Protein AF-A0ABD5VWW9-F1 (afdb_monomer_lite)

InterPro domains:
  IPR043809 Protein of unknown function DUF5791 [PF19104] (2-114)

Sequence (117 aa):
MAVIKMVGRGTVAEEVEVDEAVLSALVAGESPEVTLETAAEILALDDELPDADSIAAEARDILLMGMSIAVLDVEAVASGLDDEMEPKEIQQKTEGRFPMTLDEYALVHNYIERNKQ

Foldseek 3Di:
DVLCVVCDLVNLCVQLVDDSVCVVCVVVVHFDWDWLLSVLCSVCSPVVDDHSVVSSLVLLVLLVVLCVQLVHALVNLCVLLVNPDDSVRNVCCSVVNDIDIPVNSCSSNVSSVVSRD

pLDDT: mean 94.75, std 4.68, range [65.06, 98.25]

Secondary structure (DSSP, 8-state):
--HHHHH-HHHHHHHHT--HHHHHHHHHT-----BHHHHHHHHHTSTTSPPHHHHHHHHHHHHHHHHHHHT--HHHHHHHTTTSS-HHHHHHHHTTSS--BHHHHHHHHHHHHHH--

Organism: NCBI:txid1510225

Radius of gyration: 15.21 Å; chains: 1; bounding box: 37×26×40 Å

Structure (mmCIF, N/CA/C/O backbone):
data_AF-A0ABD5VWW9-F1
#
_entry.id   AF-A0ABD5VWW9-F1
#
loop_
_atom_site.group_PDB
_atom_site.id
_atom_site.type_symbol
_atom_site.label_atom_id
_atom_site.label_alt_id
_atom_site.label_comp_id
_atom_site.label_asym_id
_atom_site.label_entity_id
_atom_site.label_seq_id
_atom_site.pdbx_PDB_ins_code
_atom_site.Cartn_x
_atom_site.Cartn_y
_atom_site.Cartn_z
_atom_site.occupancy
_atom_site.B_iso_or_equiv
_atom_site.auth_seq_id
_atom_site.auth_comp_id
_atom_site.auth_asym_id
_atom_site.auth_atom_id
_atom_site.pdbx_PDB_model_num
ATOM 1 N N . MET A 1 1 ? -6.440 -9.244 6.427 1.00 65.06 1 MET A N 1
ATOM 2 C CA . MET A 1 1 ? -7.808 -8.902 6.885 1.00 65.06 1 MET A CA 1
ATOM 3 C C . MET A 1 1 ? -8.168 -9.463 8.278 1.00 65.06 1 MET A C 1
ATOM 5 O O . MET A 1 1 ? -9.338 -9.649 8.601 1.00 65.06 1 MET A O 1
ATOM 9 N N . ALA A 1 2 ? -7.168 -9.722 9.132 1.00 80.12 2 ALA A N 1
ATOM 10 C CA . ALA A 1 2 ? -7.380 -10.130 10.524 1.00 80.12 2 ALA A CA 1
ATOM 11 C C . ALA A 1 2 ? -7.622 -8.916 11.440 1.00 80.12 2 ALA A C 1
ATOM 13 O O . ALA A 1 2 ? -8.548 -8.959 12.243 1.00 80.12 2 ALA A O 1
ATOM 14 N N . VAL A 1 3 ? -6.890 -7.814 11.223 1.00 90.19 3 VAL A N 1
ATOM 15 C CA . VAL A 1 3 ? -7.009 -6.569 12.004 1.00 90.19 3 VAL A CA 1
ATOM 16 C C . VAL A 1 3 ? -8.440 -6.027 12.007 1.00 90.19 3 VAL A C 1
ATOM 18 O O . VAL A 1 3 ? -9.012 -5.800 13.063 1.00 90.19 3 VAL A O 1
ATOM 21 N N . ILE A 1 4 ? -9.109 -5.971 10.851 1.00 90.56 4 ILE A N 1
ATOM 22 C CA . ILE A 1 4 ? -10.499 -5.478 10.774 1.00 90.56 4 ILE A CA 1
ATOM 23 C C . ILE A 1 4 ? -11.494 -6.381 11.513 1.00 90.56 4 ILE A C 1
ATOM 25 O O . ILE A 1 4 ? -12.487 -5.903 12.060 1.00 90.56 4 ILE A O 1
ATOM 29 N N . LYS A 1 5 ? -11.232 -7.691 11.572 1.00 89.38 5 LYS A N 1
ATOM 30 C CA . LYS A 1 5 ? -12.048 -8.624 12.363 1.00 89.38 5 LYS A CA 1
ATOM 31 C C . LYS A 1 5 ? -11.785 -8.480 13.864 1.00 89.38 5 LYS A C 1
ATOM 33 O O . LYS A 1 5 ? -12.704 -8.703 14.643 1.00 89.38 5 LYS A O 1
ATOM 38 N N . MET A 1 6 ? -10.555 -8.138 14.242 1.00 92.25 6 MET A N 1
ATOM 39 C CA . MET A 1 6 ? -10.128 -7.938 15.625 1.00 92.25 6 MET A CA 1
ATOM 40 C C . MET A 1 6 ? -10.652 -6.617 16.198 1.00 92.25 6 MET A C 1
ATOM 42 O O . MET A 1 6 ? -11.302 -6.625 17.237 1.00 92.25 6 MET A O 1
ATOM 46 N N . VAL A 1 7 ? -10.397 -5.507 15.504 1.00 92.38 7 VAL A N 1
ATOM 47 C CA . VAL A 1 7 ? -10.760 -4.144 15.924 1.00 92.38 7 VAL A CA 1
ATOM 48 C C . VAL A 1 7 ? -12.257 -3.885 15.729 1.00 92.38 7 VAL A C 1
ATOM 50 O O . VAL A 1 7 ? -12.894 -3.206 16.528 1.00 92.38 7 VAL A O 1
ATOM 53 N N . GLY A 1 8 ? -12.849 -4.495 14.700 1.00 91.56 8 GLY A N 1
ATOM 54 C CA . GLY A 1 8 ? -14.247 -4.311 14.332 1.00 91.56 8 GLY A CA 1
ATOM 55 C C . GLY A 1 8 ? -14.424 -3.222 13.273 1.00 91.56 8 GLY A C 1
ATOM 56 O O . GLY A 1 8 ? -13.848 -2.143 13.348 1.00 91.56 8 GLY A O 1
ATOM 57 N N . ARG A 1 9 ? -15.261 -3.505 12.269 1.00 92.25 9 ARG A N 1
ATOM 58 C CA . ARG A 1 9 ? -15.418 -2.654 11.073 1.00 92.25 9 ARG A CA 1
ATOM 59 C C . ARG A 1 9 ? -15.842 -1.215 11.372 1.00 92.25 9 ARG A C 1
ATOM 61 O O . ARG A 1 9 ? -15.313 -0.323 10.736 1.00 92.25 9 ARG A O 1
ATOM 68 N N . GLY A 1 10 ? -16.772 -0.999 12.308 1.00 90.19 10 GLY A N 1
ATOM 69 C CA . GLY A 1 10 ? -17.256 0.350 12.635 1.00 90.19 10 GLY A CA 1
ATOM 70 C C . GLY A 1 10 ? -16.151 1.226 13.224 1.00 90.19 10 GLY A C 1
ATOM 71 O O . GLY A 1 10 ? -15.958 2.347 12.783 1.00 90.19 10 GLY A O 1
ATOM 72 N N . THR A 1 11 ? -15.356 0.668 14.139 1.00 92.69 11 THR A N 1
ATOM 73 C CA . THR A 1 11 ? -14.190 1.357 14.703 1.00 92.69 11 THR A CA 1
ATOM 74 C C . THR A 1 11 ? -13.147 1.652 13.630 1.00 92.69 11 THR A C 1
ATOM 76 O O . THR A 1 11 ? -12.663 2.768 13.549 1.00 92.69 11 THR A O 1
ATOM 79 N N . VAL A 1 12 ? -12.849 0.693 12.749 1.00 94.75 12 VAL A N 1
ATOM 80 C CA . VAL A 1 12 ? -11.908 0.925 11.638 1.00 94.75 12 VAL A CA 1
ATOM 81 C C . VAL A 1 12 ? -12.415 2.018 10.688 1.00 94.75 12 VAL A C 1
ATOM 83 O O . VAL A 1 12 ? -11.627 2.844 10.244 1.00 94.75 12 VAL A O 1
ATOM 86 N N . ALA A 1 13 ? -13.71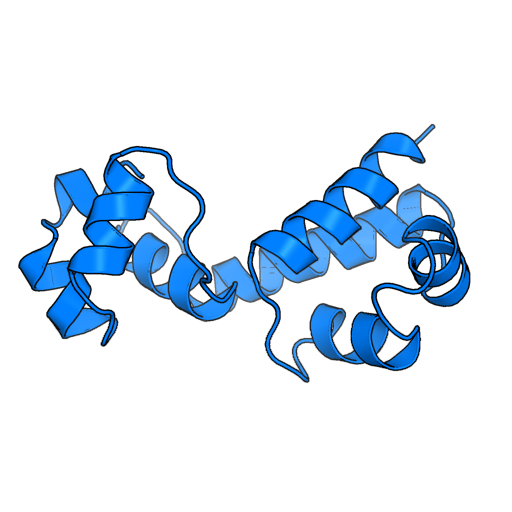4 2.035 10.376 1.00 94.44 13 ALA A N 1
ATOM 87 C CA . ALA A 1 13 ? -14.316 3.049 9.511 1.00 94.44 13 ALA A CA 1
ATOM 88 C C . ALA A 1 13 ? -14.206 4.457 10.110 1.00 94.44 13 ALA A C 1
ATOM 90 O O . ALA A 1 13 ? -13.936 5.408 9.383 1.00 94.44 13 ALA A O 1
ATOM 91 N N . GLU A 1 14 ? -14.396 4.581 11.427 1.00 93.50 14 GLU A N 1
ATOM 92 C CA . GLU A 1 14 ? -14.259 5.848 12.149 1.00 93.50 14 GLU A CA 1
ATOM 93 C C . GLU A 1 14 ? -12.798 6.309 12.245 1.00 93.50 14 GLU A C 1
ATOM 95 O O . GLU A 1 14 ? -12.523 7.475 11.980 1.00 93.50 14 GLU A O 1
ATOM 100 N N . GLU A 1 15 ? -11.867 5.415 12.586 1.00 93.75 15 GLU A N 1
ATOM 101 C CA . GLU A 1 15 ? -10.455 5.767 12.814 1.00 93.75 15 GLU A CA 1
ATOM 102 C C 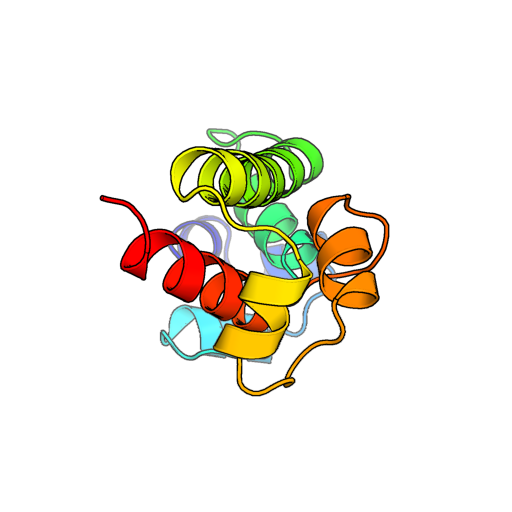. GLU A 1 15 ? -9.685 6.051 11.514 1.00 93.75 15 GLU A C 1
ATOM 104 O O . GLU A 1 15 ? -8.809 6.910 11.497 1.00 93.75 15 GLU A O 1
ATOM 109 N N . VAL A 1 16 ? -10.003 5.342 10.425 1.00 94.12 16 VAL A N 1
ATOM 110 C CA . VAL A 1 16 ? -9.288 5.446 9.134 1.00 94.12 16 VAL A CA 1
ATOM 111 C C . VAL A 1 16 ? -10.064 6.288 8.110 1.00 94.12 16 VAL A C 1
ATOM 113 O O . VAL A 1 16 ? -9.612 6.503 6.993 1.00 94.12 16 VAL A O 1
ATOM 116 N N . GLU A 1 17 ? -11.257 6.770 8.469 1.00 93.50 17 GLU A N 1
ATOM 117 C CA . GLU A 1 17 ? -12.141 7.538 7.578 1.00 93.50 17 GLU A CA 1
ATOM 118 C C . GLU A 1 17 ? -12.485 6.793 6.264 1.00 93.50 17 GLU A C 1
ATOM 120 O O . GLU A 1 17 ? -12.562 7.378 5.181 1.00 93.50 17 GLU A O 1
ATOM 125 N N . VAL A 1 18 ? -12.728 5.479 6.353 1.00 93.50 18 VAL A N 1
ATOM 126 C CA . VAL A 1 18 ? -13.047 4.602 5.208 1.00 93.50 18 VAL A CA 1
ATOM 127 C C . VAL A 1 18 ? -14.499 4.136 5.256 1.00 93.50 18 VAL A C 1
ATOM 129 O O . VAL A 1 18 ? -15.027 3.801 6.313 1.00 93.50 18 VAL A O 1
ATOM 132 N N . ASP A 1 19 ? -15.144 4.037 4.090 1.00 93.56 19 ASP A N 1
ATOM 133 C CA . ASP A 1 19 ? -16.503 3.500 3.976 1.00 93.56 19 ASP A CA 1
ATOM 134 C C . ASP A 1 19 ? -16.578 2.034 4.457 1.00 93.56 19 ASP A C 1
ATOM 136 O O . ASP A 1 19 ? -15.805 1.166 4.035 1.00 93.56 19 ASP A O 1
ATOM 140 N N . GLU A 1 20 ? -17.563 1.721 5.303 1.00 92.44 20 GLU A N 1
ATOM 141 C CA . GLU A 1 20 ? -17.815 0.359 5.780 1.00 92.44 20 GLU A CA 1
ATOM 142 C C . GLU A 1 20 ? -18.012 -0.662 4.645 1.00 92.44 20 GLU A C 1
ATOM 144 O O . GLU A 1 20 ? -17.701 -1.844 4.823 1.00 92.44 20 GLU A O 1
ATOM 149 N N . ALA A 1 21 ? -18.506 -0.240 3.477 1.00 93.88 21 ALA A N 1
ATOM 150 C CA . ALA A 1 21 ? -18.646 -1.087 2.299 1.00 93.88 21 ALA A CA 1
ATOM 151 C C . ALA A 1 21 ? -17.283 -1.572 1.780 1.00 93.88 21 ALA A C 1
ATOM 153 O O . ALA A 1 21 ? -17.140 -2.759 1.481 1.00 93.88 21 ALA A O 1
ATOM 154 N N . VAL A 1 22 ? -16.271 -0.696 1.755 1.00 94.50 22 VAL A N 1
ATOM 155 C CA . VAL A 1 22 ? -14.889 -1.042 1.378 1.00 94.50 22 VAL A CA 1
ATOM 156 C C . VAL A 1 22 ? -14.317 -2.049 2.374 1.00 94.50 22 VAL A C 1
ATOM 158 O O . VAL A 1 22 ? -13.795 -3.094 1.983 1.00 94.50 22 VAL A O 1
ATOM 161 N N . LEU A 1 23 ? -14.496 -1.801 3.674 1.00 94.81 23 LEU A N 1
ATOM 162 C CA . LEU A 1 23 ? -14.052 -2.728 4.720 1.00 94.81 23 LEU A CA 1
ATOM 163 C C . LEU A 1 23 ? -14.772 -4.079 4.620 1.00 94.81 23 LEU A C 1
ATOM 165 O O . LEU A 1 23 ? -14.167 -5.128 4.834 1.00 94.81 23 LEU A O 1
ATOM 169 N N . SER A 1 24 ? -16.061 -4.081 4.281 1.00 94.12 24 SER A N 1
ATOM 170 C CA . SER A 1 24 ? -16.830 -5.310 4.092 1.00 94.12 24 SER A CA 1
ATOM 171 C C . SER A 1 24 ? -16.335 -6.121 2.892 1.00 94.12 24 SER A C 1
ATOM 173 O O . SER A 1 24 ? -16.190 -7.337 3.021 1.00 94.12 24 SER A O 1
ATOM 175 N N . ALA A 1 25 ? -16.047 -5.464 1.767 1.00 94.19 25 ALA A N 1
ATOM 176 C CA . ALA A 1 25 ? -15.491 -6.091 0.569 1.00 94.19 25 ALA A CA 1
ATOM 177 C C . ALA A 1 25 ? -14.118 -6.717 0.863 1.00 94.19 25 ALA A C 1
ATOM 179 O O . ALA A 1 25 ? -13.910 -7.911 0.638 1.00 94.19 25 ALA A O 1
ATOM 180 N N . LEU A 1 26 ? -13.222 -5.967 1.512 1.00 93.44 26 LEU A N 1
ATOM 181 C CA . LEU A 1 26 ? -11.933 -6.496 1.953 1.00 93.44 26 LEU A CA 1
ATOM 182 C C . LEU A 1 26 ? -12.116 -7.735 2.877 1.00 93.44 26 LEU A C 1
ATOM 184 O O . LEU A 1 26 ? -11.405 -8.729 2.722 1.00 93.44 26 LEU A O 1
ATOM 188 N N . VAL A 1 27 ? -13.086 -7.745 3.815 1.00 93.69 27 VAL A N 1
ATOM 189 C CA . VAL A 1 27 ? -13.324 -8.881 4.745 1.00 93.69 27 VAL A CA 1
ATOM 190 C C . VAL A 1 27 ? -13.785 -10.114 3.974 1.00 93.69 27 VAL A C 1
ATOM 192 O O . VAL A 1 27 ? -13.432 -11.238 4.352 1.00 93.69 27 VAL A O 1
ATOM 195 N N . ALA A 1 28 ? -14.567 -9.898 2.917 1.00 93.81 28 ALA A N 1
ATOM 196 C CA . ALA A 1 28 ? -15.038 -10.929 2.004 1.00 93.81 28 ALA A CA 1
ATOM 197 C C . ALA A 1 28 ? -13.931 -11.468 1.076 1.00 93.81 28 ALA A C 1
ATOM 199 O O . ALA A 1 28 ? -14.150 -12.473 0.403 1.00 93.81 28 ALA A O 1
ATOM 200 N N . GLY A 1 29 ? -12.736 -10.865 1.092 1.00 91.44 29 GLY A N 1
ATOM 201 C CA . GLY A 1 29 ? -11.624 -11.229 0.215 1.00 91.44 29 GLY A CA 1
ATOM 202 C C . GLY A 1 29 ? -11.758 -10.659 -1.196 1.00 91.44 29 GLY A C 1
ATOM 203 O O . GLY A 1 29 ? -11.143 -11.183 -2.119 1.00 91.44 29 GLY A O 1
ATOM 204 N N . GLU A 1 30 ? -12.581 -9.626 -1.364 1.00 93.94 30 GLU A N 1
ATOM 205 C CA . GLU A 1 30 ? -12.671 -8.847 -2.595 1.00 93.94 30 GLU A CA 1
ATOM 206 C C . GLU A 1 30 ? -11.532 -7.810 -2.650 1.00 93.94 30 GLU A C 1
ATOM 208 O O . GLU A 1 30 ? -10.871 -7.546 -1.642 1.00 93.94 30 GLU A O 1
ATOM 213 N N . SER A 1 31 ? -11.328 -7.208 -3.824 1.00 91.25 31 SER A N 1
ATOM 214 C CA . SER A 1 31 ? -10.312 -6.175 -4.070 1.00 91.25 31 SER A CA 1
ATOM 215 C C . SER A 1 31 ? -10.980 -4.830 -4.382 1.00 91.25 31 SER A C 1
ATOM 217 O O . SER A 1 31 ? -11.069 -4.454 -5.550 1.00 91.25 31 SER A O 1
ATOM 219 N N . PRO A 1 32 ? -11.550 -4.125 -3.386 1.00 94.88 32 PRO A N 1
ATOM 220 C CA . PRO A 1 32 ? -11.972 -2.746 -3.590 1.00 94.88 32 PRO A CA 1
ATOM 221 C C . PRO A 1 32 ? -10.749 -1.845 -3.799 1.00 94.88 32 PRO A C 1
ATOM 223 O O . PRO A 1 32 ? -9.656 -2.143 -3.317 1.00 94.88 32 PRO A O 1
ATOM 226 N N . GLU A 1 33 ? -10.953 -0.712 -4.467 1.00 94.06 33 GLU A N 1
ATOM 227 C CA . GLU A 1 33 ? -9.905 0.291 -4.645 1.00 94.06 33 GLU A CA 1
ATOM 228 C C . GLU A 1 33 ? -9.538 0.911 -3.289 1.00 94.06 33 GLU A C 1
ATOM 230 O O . GLU A 1 33 ? -10.366 1.545 -2.631 1.00 94.06 33 GLU A O 1
ATOM 235 N N . VAL A 1 34 ? -8.299 0.679 -2.852 1.00 95.69 34 VAL A N 1
ATOM 236 C CA . VAL A 1 34 ? -7.751 1.157 -1.577 1.00 95.69 34 VAL A CA 1
ATOM 237 C C . VAL A 1 34 ? -6.299 1.561 -1.797 1.00 95.69 34 VAL A C 1
ATOM 239 O O . VAL A 1 34 ? -5.567 0.888 -2.528 1.00 95.69 34 VAL A O 1
ATOM 242 N N . THR A 1 35 ? -5.872 2.658 -1.176 1.00 96.75 35 THR A N 1
ATOM 243 C CA . THR A 1 35 ? -4.476 3.106 -1.228 1.00 96.75 35 THR A CA 1
ATOM 244 C C . THR A 1 35 ? -3.585 2.272 -0.315 1.00 96.75 35 THR A C 1
ATOM 246 O O . THR A 1 35 ? -4.037 1.676 0.665 1.00 96.75 35 THR A O 1
ATOM 249 N N . LEU A 1 36 ? -2.294 2.236 -0.628 1.00 96.56 36 LEU A N 1
ATOM 250 C CA . LEU A 1 36 ? -1.275 1.644 0.225 1.00 96.56 36 LEU A CA 1
ATOM 251 C C . LEU A 1 36 ? -1.283 2.304 1.611 1.00 96.56 36 LEU A C 1
ATOM 253 O O . LEU A 1 36 ? -1.178 1.606 2.614 1.00 96.56 36 LEU A O 1
ATOM 257 N N . GLU A 1 37 ? -1.460 3.625 1.661 1.00 96.44 37 GLU A N 1
ATOM 258 C CA . GLU A 1 37 ? -1.543 4.401 2.898 1.00 96.44 37 GLU A CA 1
ATOM 259 C C . GLU A 1 37 ? -2.760 3.999 3.739 1.00 96.44 37 GLU A C 1
ATOM 261 O O . GLU A 1 37 ? -2.599 3.628 4.896 1.00 96.44 37 GLU A O 1
ATOM 266 N N . THR A 1 38 ? -3.958 3.946 3.152 1.00 96.81 38 THR A N 1
ATOM 267 C CA . THR A 1 38 ? -5.169 3.514 3.867 1.00 96.81 38 THR A CA 1
ATOM 268 C C . THR A 1 38 ? -5.061 2.066 4.343 1.00 96.81 38 THR A C 1
ATOM 270 O O . THR A 1 38 ? -5.494 1.717 5.442 1.00 96.81 38 THR A O 1
ATOM 273 N N . ALA A 1 39 ? -4.454 1.189 3.542 1.00 96.19 39 ALA A N 1
ATOM 274 C CA . ALA A 1 39 ? -4.194 -0.182 3.962 1.00 96.19 39 ALA A CA 1
ATOM 275 C C . ALA A 1 39 ? -3.212 -0.249 5.142 1.00 96.19 39 ALA A C 1
ATOM 277 O O . ALA A 1 39 ? -3.397 -1.068 6.044 1.00 96.19 39 ALA A O 1
ATOM 278 N N . ALA A 1 40 ? -2.193 0.611 5.153 1.00 97.25 40 ALA A N 1
ATOM 279 C CA . ALA A 1 40 ? -1.240 0.723 6.246 1.00 97.25 40 ALA A CA 1
ATOM 280 C C . ALA A 1 40 ? -1.889 1.285 7.521 1.00 97.25 40 ALA A C 1
ATOM 282 O O . ALA A 1 40 ? -1.656 0.741 8.595 1.00 97.25 40 ALA A O 1
ATOM 283 N N . GLU A 1 41 ? -2.759 2.290 7.407 1.00 97.38 41 GLU A N 1
ATOM 284 C CA . GLU A 1 41 ? -3.554 2.830 8.521 1.00 97.38 41 GLU A CA 1
ATOM 285 C C . GLU A 1 41 ? -4.441 1.753 9.149 1.00 97.38 41 GLU A C 1
ATOM 287 O O . GLU A 1 41 ? -4.444 1.585 10.366 1.00 97.38 41 GLU A O 1
ATOM 292 N N . ILE A 1 42 ? -5.117 0.944 8.326 1.00 96.44 42 ILE A N 1
ATOM 293 C CA . ILE A 1 42 ? -5.895 -0.207 8.798 1.00 96.44 42 ILE A CA 1
ATOM 294 C C . ILE A 1 42 ? -5.020 -1.189 9.584 1.00 96.44 42 ILE A C 1
ATOM 296 O O . ILE A 1 42 ? -5.474 -1.730 10.591 1.00 96.44 42 ILE A O 1
ATOM 300 N N . LEU A 1 43 ? -3.811 -1.488 9.099 1.00 96.06 43 LEU A N 1
ATOM 301 C CA . LEU A 1 43 ? -2.902 -2.429 9.758 1.00 96.06 43 LEU A CA 1
ATOM 302 C C . LEU A 1 43 ? -2.350 -1.862 11.069 1.00 96.06 43 LEU A C 1
ATOM 304 O O . LEU A 1 43 ? -2.271 -2.600 12.043 1.00 96.06 43 LEU A O 1
ATOM 308 N N . ALA A 1 44 ? -2.050 -0.567 11.113 1.00 97.06 44 ALA A N 1
ATOM 309 C CA . ALA A 1 44 ? -1.518 0.119 12.288 1.00 97.06 44 ALA A CA 1
ATOM 310 C C . ALA A 1 44 ? -2.507 0.210 13.468 1.00 97.06 44 ALA A C 1
ATOM 312 O O . ALA A 1 44 ? -2.116 0.606 14.560 1.00 97.06 44 ALA A O 1
ATOM 313 N N . LEU A 1 45 ? -3.778 -0.172 13.277 1.00 96.44 45 LEU A N 1
ATOM 314 C CA . LEU A 1 45 ? -4.738 -0.354 14.376 1.00 96.44 45 LEU A CA 1
ATOM 315 C C . LEU A 1 45 ? -4.451 -1.601 15.231 1.00 96.44 45 LEU A C 1
ATOM 317 O O . LEU A 1 45 ? -5.097 -1.808 16.259 1.00 96.44 45 LEU A O 1
ATOM 321 N N . ASP A 1 46 ? -3.540 -2.466 14.790 1.00 95.19 46 ASP A N 1
ATOM 322 C CA . ASP A 1 46 ? -2.977 -3.533 15.606 1.00 95.19 46 ASP A CA 1
ATOM 323 C C . ASP A 1 46 ? -1.715 -3.017 16.309 1.00 95.19 46 ASP A C 1
ATOM 325 O O . ASP A 1 46 ? -0.701 -2.778 15.657 1.00 95.19 46 ASP A O 1
ATOM 329 N N . ASP A 1 47 ? -1.766 -2.869 17.637 1.00 92.06 47 ASP A N 1
ATOM 330 C CA . ASP A 1 47 ? -0.645 -2.377 18.457 1.00 92.06 47 ASP A CA 1
ATOM 331 C C . ASP A 1 47 ? 0.618 -3.268 18.370 1.00 92.06 47 ASP A C 1
ATOM 333 O O . ASP A 1 47 ? 1.695 -2.872 18.826 1.00 92.06 47 ASP A O 1
ATOM 337 N N . GLU A 1 48 ? 0.507 -4.490 17.829 1.00 94.56 48 GLU A N 1
ATOM 338 C CA . GLU A 1 48 ? 1.651 -5.371 17.564 1.00 94.56 48 GLU A CA 1
ATOM 339 C C . GLU A 1 48 ? 2.374 -5.046 16.244 1.00 94.56 48 GLU A C 1
ATOM 341 O O . GLU A 1 48 ? 3.485 -5.538 16.015 1.00 94.56 48 GLU A O 1
ATOM 346 N N . LEU A 1 49 ? 1.768 -4.233 15.373 1.00 94.56 49 LEU A N 1
ATOM 347 C CA . LEU A 1 49 ? 2.331 -3.810 14.094 1.00 94.56 49 LEU A CA 1
ATOM 348 C C . LEU A 1 49 ? 2.960 -2.405 14.186 1.00 94.56 49 LEU A C 1
ATOM 350 O O . LEU A 1 49 ? 2.636 -1.626 15.083 1.00 94.56 49 LEU A O 1
ATOM 354 N N . PRO A 1 50 ? 3.898 -2.062 13.280 1.00 97.38 50 PRO A N 1
ATOM 355 C CA . PRO A 1 50 ? 4.431 -0.704 13.192 1.00 97.38 50 PRO A CA 1
ATOM 356 C C . PRO A 1 50 ? 3.347 0.331 12.851 1.00 97.38 50 PRO A C 1
ATOM 358 O O . PRO A 1 50 ? 2.258 -0.012 12.394 1.00 97.38 50 PRO A O 1
ATOM 361 N N . ASP A 1 51 ? 3.675 1.614 13.014 1.00 97.50 51 ASP A N 1
ATOM 362 C CA . ASP A 1 51 ? 2.793 2.696 12.572 1.00 97.50 51 ASP A CA 1
ATOM 363 C C . ASP A 1 51 ? 2.578 2.695 11.044 1.00 97.50 51 ASP A C 1
ATOM 365 O O . ASP A 1 51 ? 3.344 2.106 10.273 1.00 97.50 51 ASP A O 1
ATOM 369 N N . ALA A 1 52 ? 1.510 3.364 10.605 1.00 97.31 52 ALA A N 1
ATOM 370 C CA . ALA A 1 52 ? 1.080 3.374 9.208 1.00 97.31 52 ALA A CA 1
ATOM 371 C C . ALA A 1 52 ? 2.171 3.898 8.256 1.00 97.31 52 ALA A C 1
ATOM 373 O O . ALA A 1 52 ? 2.417 3.307 7.202 1.00 97.31 52 ALA A O 1
ATOM 374 N N . ASP A 1 53 ? 2.871 4.966 8.649 1.00 96.75 53 ASP A N 1
ATOM 375 C CA . ASP A 1 53 ? 3.957 5.556 7.863 1.00 96.75 53 ASP A CA 1
ATOM 376 C C . ASP A 1 53 ? 5.110 4.563 7.671 1.00 96.75 53 ASP A C 1
ATOM 378 O O . ASP A 1 53 ? 5.647 4.437 6.566 1.00 96.75 53 ASP A O 1
ATOM 382 N N . SER A 1 54 ? 5.463 3.827 8.727 1.00 97.94 54 SER A N 1
ATOM 383 C CA . SER A 1 54 ? 6.494 2.789 8.708 1.00 97.94 54 SER A CA 1
ATOM 384 C C . SER A 1 54 ? 6.094 1.620 7.810 1.00 97.94 54 SER A C 1
ATOM 386 O O . SER A 1 54 ? 6.894 1.204 6.974 1.00 97.94 54 SER A O 1
ATOM 388 N N . ILE A 1 55 ? 4.849 1.139 7.908 1.00 98.00 55 ILE A N 1
ATOM 389 C CA . ILE A 1 55 ? 4.323 0.060 7.054 1.00 98.00 55 ILE A CA 1
ATOM 390 C C . ILE A 1 55 ? 4.343 0.479 5.576 1.00 98.00 55 ILE A C 1
ATOM 392 O O . ILE A 1 55 ? 4.837 -0.262 4.722 1.00 98.00 55 ILE A O 1
ATOM 396 N N . ALA A 1 56 ? 3.848 1.677 5.251 1.00 97.81 56 ALA A N 1
ATOM 397 C CA . ALA A 1 56 ? 3.837 2.180 3.878 1.00 97.81 56 ALA A CA 1
ATOM 398 C C . ALA A 1 56 ? 5.260 2.428 3.343 1.00 97.81 56 ALA A C 1
ATOM 400 O O . ALA A 1 56 ? 5.550 2.184 2.168 1.00 97.81 56 ALA A O 1
ATOM 401 N N . ALA A 1 57 ? 6.176 2.920 4.184 1.00 97.75 57 ALA A N 1
ATOM 402 C CA . ALA A 1 57 ? 7.585 3.082 3.831 1.00 97.75 57 ALA A CA 1
ATOM 403 C C . ALA A 1 57 ? 8.265 1.739 3.544 1.00 97.75 57 ALA A C 1
ATOM 405 O O . ALA A 1 57 ? 8.920 1.618 2.512 1.00 97.75 57 ALA A O 1
ATOM 406 N N . GLU A 1 58 ? 8.064 0.731 4.391 1.00 98.19 58 GLU A N 1
ATOM 407 C CA . GLU A 1 58 ? 8.625 -0.607 4.198 1.00 98.19 58 GLU A CA 1
ATOM 408 C C . GLU A 1 58 ? 8.083 -1.265 2.924 1.00 98.19 58 GLU A C 1
ATOM 410 O O . GLU A 1 58 ? 8.851 -1.794 2.122 1.00 98.19 58 GLU A O 1
ATOM 415 N N . ALA A 1 59 ? 6.777 -1.152 2.663 1.00 98.12 59 ALA A N 1
ATOM 416 C CA . ALA A 1 59 ? 6.180 -1.660 1.432 1.00 98.12 59 ALA A CA 1
ATOM 417 C C . ALA A 1 59 ? 6.829 -1.046 0.178 1.00 98.12 59 ALA A C 1
ATOM 419 O O . ALA A 1 59 ? 7.164 -1.768 -0.764 1.00 98.12 59 ALA A O 1
ATOM 420 N N . ARG A 1 60 ? 7.052 0.274 0.168 1.00 98.25 60 ARG A N 1
ATOM 421 C CA . ARG A 1 60 ? 7.747 0.977 -0.925 1.00 98.25 60 ARG A CA 1
ATOM 422 C C . ARG A 1 60 ? 9.218 0.574 -1.035 1.00 98.25 60 ARG A C 1
ATOM 424 O O . ARG A 1 60 ? 9.707 0.374 -2.146 1.00 98.25 60 ARG A O 1
ATOM 431 N N . ASP A 1 61 ? 9.902 0.399 0.092 1.00 98.00 61 ASP A N 1
ATOM 432 C CA . ASP A 1 61 ? 11.290 -0.065 0.124 1.00 98.00 61 ASP A CA 1
ATOM 433 C C . ASP A 1 61 ? 11.430 -1.471 -0.475 1.00 98.00 61 ASP A C 1
ATOM 435 O O . ASP A 1 61 ? 12.352 -1.724 -1.246 1.00 98.00 61 ASP A O 1
ATOM 439 N N . ILE A 1 62 ? 10.457 -2.362 -0.247 1.00 97.69 62 ILE A N 1
ATOM 440 C CA . ILE A 1 62 ? 10.401 -3.679 -0.904 1.00 97.69 62 ILE A CA 1
ATOM 441 C C . ILE A 1 62 ? 10.377 -3.542 -2.433 1.00 97.69 62 ILE A C 1
ATOM 443 O O . ILE A 1 62 ? 11.079 -4.293 -3.115 1.00 97.69 62 ILE A O 1
ATOM 447 N N . LEU A 1 63 ? 9.627 -2.582 -2.991 1.00 97.75 63 LEU A N 1
ATOM 448 C CA . LEU A 1 63 ? 9.625 -2.336 -4.439 1.00 97.75 63 LEU A CA 1
ATOM 449 C C . LEU A 1 63 ? 10.994 -1.841 -4.920 1.00 97.75 63 LEU A C 1
ATOM 451 O O . LEU A 1 63 ? 11.525 -2.365 -5.897 1.00 97.75 63 LEU A O 1
ATOM 455 N N . LEU A 1 64 ? 11.589 -0.869 -4.224 1.00 97.38 64 LEU A N 1
ATOM 456 C CA . LEU A 1 64 ? 12.896 -0.299 -4.576 1.00 97.38 64 LEU A CA 1
ATOM 457 C C . LEU A 1 64 ? 14.016 -1.347 -4.502 1.00 97.38 64 LEU A C 1
ATOM 459 O O . LEU A 1 64 ? 14.795 -1.508 -5.447 1.00 97.38 64 LEU A O 1
ATOM 463 N N . MET A 1 65 ? 14.074 -2.107 -3.408 1.00 97.56 65 MET A N 1
ATOM 464 C CA . MET A 1 65 ? 15.002 -3.223 -3.245 1.00 97.56 65 MET A CA 1
ATOM 465 C C . MET A 1 65 ? 14.752 -4.309 -4.289 1.00 97.56 65 MET A C 1
ATOM 467 O O . MET A 1 65 ? 15.698 -4.841 -4.865 1.00 97.56 65 MET A O 1
ATOM 471 N N . GLY A 1 66 ? 13.487 -4.629 -4.560 1.00 97.69 66 GLY A N 1
ATOM 472 C CA . GLY A 1 66 ? 13.106 -5.621 -5.551 1.00 97.69 66 GLY A CA 1
ATOM 473 C C . GLY A 1 66 ? 13.566 -5.249 -6.961 1.00 97.69 66 GLY A C 1
ATOM 474 O O . GLY A 1 66 ? 14.171 -6.087 -7.627 1.00 97.69 66 GLY A O 1
ATOM 475 N N . MET A 1 67 ? 13.363 -3.995 -7.379 1.00 97.12 67 MET A N 1
ATOM 476 C CA . MET A 1 67 ? 13.884 -3.464 -8.645 1.00 97.12 67 MET A CA 1
ATOM 477 C C . MET A 1 67 ? 15.412 -3.558 -8.707 1.00 97.12 67 MET A C 1
ATOM 479 O O . MET A 1 67 ? 15.953 -4.036 -9.699 1.00 97.12 67 MET A O 1
ATOM 483 N N . SER A 1 68 ? 16.111 -3.192 -7.628 1.00 96.75 68 SER A N 1
ATOM 484 C CA . SER A 1 68 ? 17.574 -3.308 -7.544 1.00 96.75 68 SER A CA 1
ATOM 485 C C . SER A 1 68 ? 18.060 -4.756 -7.704 1.00 96.75 68 SER A C 1
ATOM 487 O O . SER A 1 68 ? 18.983 -5.022 -8.473 1.00 96.75 68 SER A O 1
ATOM 489 N N . ILE A 1 69 ? 17.404 -5.714 -7.038 1.00 97.19 69 ILE A N 1
ATOM 490 C CA . ILE A 1 69 ? 17.730 -7.148 -7.116 1.00 97.19 69 ILE A CA 1
ATOM 491 C C . ILE A 1 69 ? 17.469 -7.707 -8.520 1.00 97.19 69 ILE A C 1
ATOM 493 O O . ILE A 1 69 ? 18.288 -8.462 -9.040 1.00 97.19 69 ILE A O 1
ATOM 497 N N . ALA A 1 70 ? 16.345 -7.337 -9.133 1.00 97.06 70 ALA A N 1
ATOM 498 C CA . ALA A 1 70 ? 15.975 -7.768 -10.480 1.00 97.06 70 ALA A CA 1
ATOM 499 C C . ALA A 1 70 ? 16.705 -6.985 -11.591 1.00 97.06 70 ALA A C 1
ATOM 501 O O . ALA A 1 70 ? 16.552 -7.307 -12.766 1.00 97.06 70 ALA A O 1
ATOM 502 N N . VAL A 1 71 ? 17.510 -5.976 -11.232 1.00 97.06 71 VAL A N 1
ATOM 503 C CA . VAL A 1 71 ? 18.202 -5.069 -12.165 1.00 97.06 71 VAL A CA 1
ATOM 504 C C . VAL A 1 71 ? 17.210 -4.386 -13.124 1.00 97.06 71 VAL A C 1
ATOM 506 O O . VAL A 1 71 ? 17.451 -4.267 -14.323 1.00 97.06 71 VAL A O 1
ATOM 509 N N . LEU A 1 72 ? 16.071 -3.955 -12.580 1.00 97.25 72 LEU A N 1
ATOM 510 C CA . LEU A 1 72 ? 15.021 -3.229 -13.291 1.00 97.25 72 LEU A CA 1
ATOM 511 C C . LEU A 1 72 ? 15.096 -1.734 -12.966 1.00 97.25 72 LEU A C 1
ATOM 513 O O . LEU A 1 72 ? 15.301 -1.351 -11.815 1.00 97.25 72 LEU A O 1
ATOM 517 N N . ASP A 1 73 ? 14.881 -0.895 -13.974 1.00 97.19 73 ASP A N 1
ATOM 518 C CA . ASP A 1 73 ? 14.563 0.521 -13.802 1.00 97.19 73 ASP A CA 1
ATOM 519 C C . ASP A 1 73 ? 13.064 0.770 -14.044 1.00 97.19 73 ASP A C 1
ATOM 521 O O . ASP A 1 73 ? 12.309 -0.129 -14.422 1.00 97.19 73 ASP A O 1
ATOM 525 N N . VAL A 1 74 ? 12.609 2.002 -13.805 1.00 96.50 74 VAL A N 1
ATOM 526 C CA . VAL A 1 74 ? 11.193 2.365 -13.970 1.00 96.50 74 VAL A CA 1
ATOM 527 C C . VAL A 1 74 ? 10.706 2.277 -15.418 1.00 96.50 74 VAL A C 1
ATOM 529 O O . VAL A 1 74 ? 9.513 2.086 -15.634 1.00 96.50 74 VAL A O 1
ATOM 532 N N . GLU A 1 75 ? 11.602 2.377 -16.406 1.00 97.25 75 GLU A N 1
ATOM 533 C CA . GLU A 1 75 ? 11.253 2.199 -17.821 1.00 97.25 75 GLU A CA 1
ATOM 534 C C . GLU A 1 75 ? 10.982 0.721 -18.125 1.00 97.25 75 GLU A C 1
ATOM 536 O O . GLU A 1 75 ? 9.978 0.389 -18.752 1.00 97.25 75 GLU A O 1
ATOM 541 N N . ALA A 1 76 ? 11.827 -0.181 -17.619 1.00 96.44 76 ALA A N 1
ATOM 542 C CA . ALA A 1 76 ? 11.649 -1.621 -17.751 1.00 96.44 76 ALA A CA 1
ATOM 543 C C . ALA A 1 76 ? 10.399 -2.126 -17.018 1.00 96.44 76 ALA A C 1
ATOM 545 O O . ALA A 1 76 ? 9.764 -3.075 -17.484 1.00 96.44 76 ALA A O 1
ATOM 546 N N . VAL A 1 77 ? 10.040 -1.511 -15.884 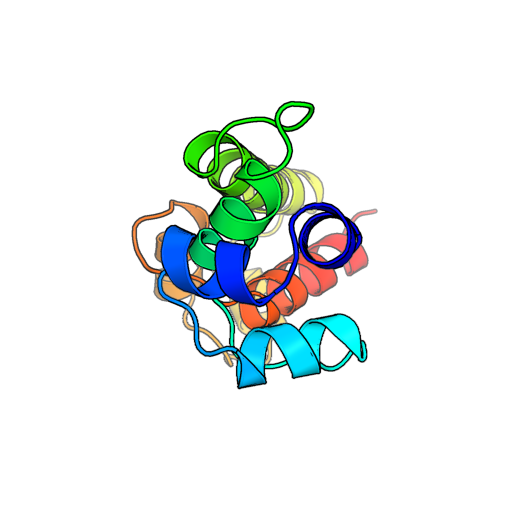1.00 96.69 77 VAL A N 1
ATOM 547 C CA . VAL A 1 77 ? 8.775 -1.801 -15.193 1.00 96.69 77 VAL A CA 1
ATOM 548 C C . VAL A 1 77 ? 7.591 -1.303 -16.015 1.00 96.69 77 VAL A C 1
ATOM 550 O O . VAL A 1 77 ? 6.733 -2.115 -16.330 1.00 96.69 77 VAL A O 1
ATOM 553 N N . ALA A 1 78 ? 7.558 -0.030 -16.423 1.00 96.69 78 ALA A N 1
ATOM 554 C CA . ALA A 1 78 ? 6.458 0.516 -17.231 1.00 96.69 78 ALA A CA 1
ATOM 555 C C . ALA A 1 78 ? 6.216 -0.308 -18.505 1.00 96.69 78 ALA A C 1
ATOM 557 O O . ALA A 1 78 ? 5.100 -0.754 -18.764 1.00 96.69 78 ALA A O 1
ATOM 558 N N . SER A 1 79 ? 7.295 -0.615 -19.231 1.00 95.50 79 SER A N 1
ATOM 559 C CA . SER A 1 79 ? 7.238 -1.431 -20.444 1.00 95.50 79 SER A CA 1
ATOM 560 C C . SER A 1 79 ? 6.711 -2.845 -20.181 1.00 95.50 79 SER A C 1
ATOM 562 O O . SER A 1 79 ? 6.001 -3.410 -21.008 1.00 95.50 79 SER A O 1
ATOM 564 N N . GLY A 1 80 ? 7.050 -3.425 -19.028 1.00 93.56 80 GLY A N 1
ATOM 565 C CA . GLY A 1 80 ? 6.580 -4.743 -18.612 1.00 93.56 80 GLY A CA 1
ATOM 566 C C . GLY A 1 80 ? 5.135 -4.787 -18.116 1.00 93.56 80 GLY A C 1
ATOM 567 O O . GLY A 1 80 ? 4.571 -5.875 -18.005 1.00 93.56 80 GLY A O 1
ATOM 568 N N . LEU A 1 81 ? 4.557 -3.622 -17.826 1.00 94.12 81 LEU A N 1
ATOM 569 C CA . LEU A 1 81 ? 3.165 -3.431 -17.431 1.00 94.12 81 LEU A CA 1
ATOM 570 C C . LEU A 1 81 ? 2.303 -2.919 -18.595 1.00 94.12 81 LEU A C 1
ATOM 572 O O . LEU A 1 81 ? 1.271 -2.307 -18.354 1.00 94.12 81 LEU A O 1
ATOM 576 N N . ASP A 1 82 ? 2.736 -3.127 -19.844 1.00 90.50 82 ASP A N 1
ATOM 577 C CA . ASP A 1 82 ? 2.033 -2.670 -21.053 1.00 90.50 82 ASP A CA 1
ATOM 578 C C . ASP A 1 82 ? 1.687 -1.161 -21.027 1.00 90.50 82 ASP A C 1
ATOM 580 O O . ASP A 1 82 ? 0.646 -0.740 -21.534 1.00 90.50 82 ASP A O 1
ATOM 584 N N . ASP A 1 83 ? 2.566 -0.344 -20.431 1.00 85.25 83 ASP A N 1
ATOM 585 C CA . ASP A 1 83 ? 2.396 1.104 -20.242 1.00 85.25 83 ASP A CA 1
ATOM 586 C C . ASP A 1 83 ? 1.109 1.494 -19.475 1.00 85.25 83 ASP A C 1
ATOM 588 O O . ASP A 1 83 ? 0.608 2.611 -19.611 1.00 85.25 83 ASP A O 1
ATOM 592 N N . GLU A 1 84 ? 0.580 0.606 -18.617 1.00 89.75 84 GLU A N 1
ATOM 593 C CA . GLU A 1 84 ? -0.522 0.934 -17.692 1.00 89.75 84 GLU A CA 1
ATOM 594 C C . GLU A 1 84 ? -0.155 2.066 -16.717 1.00 89.75 84 GLU A C 1
ATOM 596 O O . GLU A 1 84 ? -1.032 2.762 -16.207 1.00 89.75 84 GLU A O 1
ATOM 601 N N . MET A 1 85 ? 1.144 2.264 -16.476 1.00 94.00 85 MET A N 1
ATOM 602 C CA . MET A 1 85 ? 1.688 3.337 -15.650 1.00 94.00 85 MET A CA 1
ATOM 603 C C . MET A 1 85 ? 2.899 3.965 -16.334 1.00 94.00 85 MET A C 1
ATOM 605 O O . MET A 1 85 ? 3.788 3.269 -16.826 1.00 94.00 85 MET A O 1
ATOM 609 N N . GLU A 1 86 ? 2.985 5.291 -16.293 1.00 96.50 86 GLU A N 1
ATOM 610 C CA . GLU A 1 86 ? 4.130 6.018 -16.841 1.00 96.50 86 GLU A CA 1
ATOM 611 C C . GLU A 1 86 ? 5.383 5.826 -15.955 1.00 96.50 86 GLU A C 1
ATOM 613 O O . GLU A 1 86 ? 5.275 5.852 -14.723 1.00 96.50 86 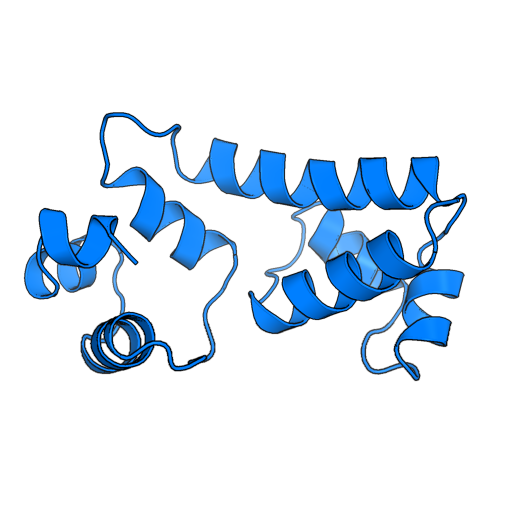GLU A O 1
ATOM 618 N N . PRO A 1 87 ? 6.610 5.756 -16.513 1.00 97.25 87 PRO A N 1
ATOM 619 C CA . PRO A 1 87 ? 7.835 5.577 -15.720 1.00 97.25 87 PRO A CA 1
ATOM 620 C C . PRO A 1 87 ? 7.998 6.607 -14.590 1.00 97.25 87 PRO A C 1
ATOM 622 O O . PRO A 1 87 ? 8.420 6.295 -13.474 1.00 97.25 87 PRO A O 1
ATOM 625 N N . LYS A 1 88 ? 7.621 7.864 -14.856 1.00 97.19 88 LYS A N 1
ATOM 626 C CA . LYS A 1 88 ? 7.661 8.941 -13.858 1.00 97.19 88 LYS A CA 1
ATOM 627 C C . LYS A 1 88 ? 6.652 8.724 -12.732 1.00 97.19 88 LYS A C 1
ATOM 629 O O . LYS A 1 88 ? 6.939 9.080 -11.591 1.00 97.19 88 LYS A O 1
ATOM 634 N N . GLU A 1 89 ? 5.485 8.180 -13.049 1.00 97.00 89 GLU A N 1
ATOM 635 C CA . GLU A 1 89 ? 4.456 7.862 -12.065 1.00 97.00 89 GLU A CA 1
ATOM 636 C C . GLU A 1 89 ? 4.925 6.731 -11.147 1.00 97.00 89 GLU A C 1
ATOM 638 O O . GLU A 1 89 ? 4.856 6.879 -9.927 1.00 97.00 89 GLU A O 1
ATOM 643 N N . ILE A 1 90 ? 5.522 5.673 -11.708 1.00 96.94 90 ILE A N 1
ATOM 644 C CA . ILE A 1 90 ? 6.141 4.585 -10.935 1.00 96.94 90 ILE A CA 1
ATOM 645 C C . ILE A 1 90 ? 7.21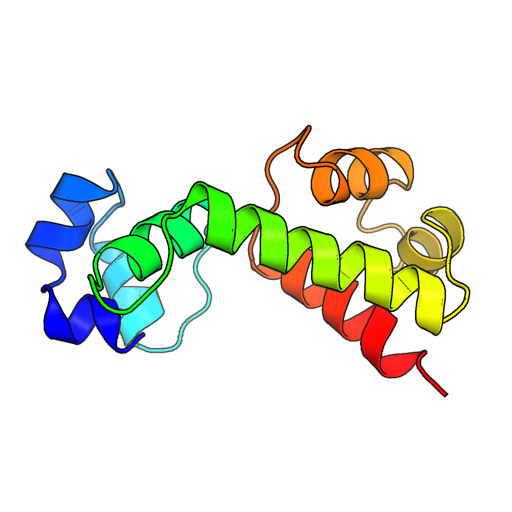5 5.142 -9.991 1.00 96.94 90 ILE A C 1
ATOM 647 O O . ILE A 1 90 ? 7.203 4.837 -8.796 1.00 96.94 90 ILE A O 1
ATOM 651 N N . GLN A 1 91 ? 8.104 6.015 -10.482 1.00 97.50 91 GLN A N 1
ATOM 652 C CA . GLN A 1 91 ? 9.124 6.654 -9.641 1.00 97.50 91 GLN A CA 1
ATOM 653 C C . GLN A 1 91 ? 8.489 7.457 -8.496 1.00 97.50 91 GLN A C 1
ATOM 655 O O . GLN A 1 91 ? 8.886 7.324 -7.343 1.00 97.50 91 GLN A O 1
ATOM 660 N N . GLN A 1 92 ? 7.490 8.293 -8.789 1.00 97.94 92 GLN A N 1
ATOM 661 C CA . GLN A 1 92 ? 6.860 9.138 -7.773 1.00 97.94 92 GLN A CA 1
ATOM 662 C C . GLN A 1 92 ? 6.120 8.318 -6.717 1.00 97.94 92 GLN A C 1
ATOM 664 O O . GLN A 1 92 ? 6.236 8.632 -5.534 1.00 97.94 92 GLN A O 1
ATOM 669 N N . LYS A 1 93 ? 5.397 7.270 -7.119 1.00 97.62 93 LYS A N 1
ATOM 670 C CA . LYS A 1 93 ? 4.673 6.391 -6.197 1.00 97.62 93 LYS A CA 1
ATOM 671 C C . LYS A 1 93 ? 5.626 5.557 -5.334 1.00 97.62 93 LYS A C 1
ATOM 673 O O . LYS A 1 93 ? 5.456 5.500 -4.119 1.00 97.62 93 LYS A O 1
ATOM 678 N N . THR A 1 94 ? 6.676 4.974 -5.921 1.00 96.31 94 THR A N 1
ATOM 679 C CA . THR A 1 94 ? 7.688 4.202 -5.164 1.00 96.31 94 THR A CA 1
ATOM 680 C C . THR A 1 94 ? 8.502 5.071 -4.202 1.00 96.31 94 THR A C 1
ATOM 682 O O . THR A 1 94 ? 8.874 4.611 -3.130 1.00 96.31 94 THR A O 1
ATOM 685 N N . GLU A 1 95 ? 8.713 6.353 -4.512 1.00 95.88 95 GLU A N 1
ATOM 686 C CA . GLU A 1 95 ? 9.331 7.324 -3.596 1.00 95.88 95 GLU A CA 1
ATOM 687 C C . GLU A 1 95 ? 8.346 7.947 -2.588 1.00 95.88 95 GLU A C 1
ATOM 689 O O . GLU A 1 95 ? 8.741 8.811 -1.802 1.00 95.88 95 GLU A O 1
ATOM 694 N N . GLY A 1 96 ? 7.062 7.575 -2.623 1.00 95.56 96 GLY A N 1
ATOM 695 C CA . GLY A 1 96 ? 6.051 8.122 -1.717 1.00 95.56 96 GLY A CA 1
ATOM 696 C C . GLY A 1 96 ? 5.645 9.571 -1.988 1.00 95.56 96 GLY A C 1
ATOM 697 O O . GLY A 1 96 ? 5.120 10.245 -1.108 1.00 95.56 96 GLY A O 1
ATOM 698 N N . ARG A 1 97 ? 5.914 10.079 -3.193 1.00 95.94 97 ARG A N 1
ATOM 699 C CA . ARG A 1 97 ? 5.574 11.444 -3.632 1.00 95.94 97 ARG A CA 1
ATOM 700 C C . ARG A 1 97 ? 4.213 11.535 -4.323 1.00 95.94 97 ARG A C 1
ATOM 702 O O . ARG A 1 97 ? 3.772 12.642 -4.628 1.00 95.94 97 ARG A O 1
ATOM 709 N N . PHE A 1 98 ? 3.579 10.400 -4.598 1.00 95.94 98 PHE A N 1
ATOM 710 C CA . PHE A 1 98 ? 2.231 10.301 -5.145 1.00 95.94 98 PHE A CA 1
ATOM 711 C C . PHE A 1 98 ? 1.532 9.058 -4.567 1.00 95.94 98 PHE A C 1
ATOM 713 O O . PHE A 1 98 ? 2.218 8.049 -4.390 1.00 95.94 98 PHE A O 1
ATOM 720 N N . PRO A 1 99 ? 0.216 9.101 -4.276 1.00 94.94 99 PRO A N 1
ATOM 721 C CA . PRO A 1 99 ? -0.501 7.947 -3.740 1.00 94.94 99 PRO A CA 1
ATOM 722 C C . PRO A 1 99 ? -0.432 6.733 -4.670 1.00 94.94 99 PRO A C 1
ATOM 724 O O . PRO A 1 99 ? -0.535 6.867 -5.895 1.00 94.94 99 PRO A O 1
ATOM 727 N N . MET A 1 100 ? -0.295 5.546 -4.082 1.00 97.06 100 MET A N 1
ATOM 728 C CA . MET A 1 100 ? -0.292 4.263 -4.787 1.00 97.06 100 MET A CA 1
ATOM 729 C C . MET A 1 100 ? -1.479 3.430 -4.307 1.00 97.06 100 MET A C 1
ATOM 731 O O . MET A 1 100 ? -1.686 3.297 -3.106 1.00 97.06 100 MET A O 1
ATOM 735 N N . THR A 1 101 ? -2.258 2.858 -5.217 1.00 96.88 101 TH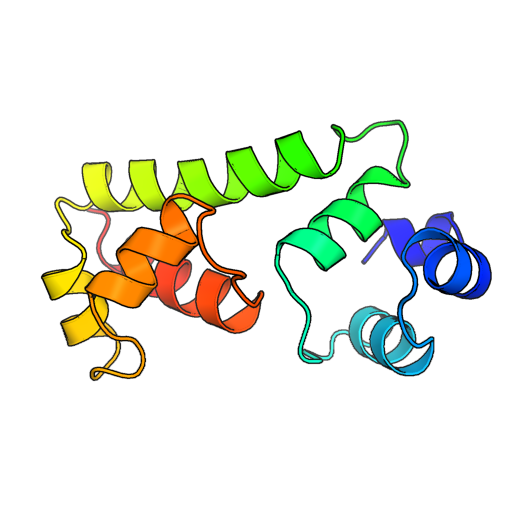R A N 1
ATOM 736 C CA . THR A 1 101 ? -3.287 1.868 -4.868 1.00 96.88 101 THR A CA 1
ATOM 737 C C . THR A 1 101 ? -2.654 0.513 -4.561 1.00 96.88 101 THR A C 1
ATOM 739 O O . THR A 1 101 ? -1.553 0.208 -5.020 1.00 96.88 101 THR A O 1
ATOM 742 N N . LEU A 1 102 ? -3.344 -0.334 -3.797 1.00 95.62 102 LEU A N 1
ATOM 743 C CA . LEU A 1 102 ? -2.893 -1.707 -3.565 1.00 95.62 102 LEU A CA 1
ATOM 744 C C . LEU A 1 102 ? -2.817 -2.530 -4.856 1.00 95.62 102 LEU A C 1
ATOM 746 O O . LEU A 1 102 ? -1.946 -3.392 -4.960 1.00 95.62 102 LEU A O 1
ATOM 750 N N . ASP A 1 103 ? -3.682 -2.258 -5.833 1.00 95.06 103 ASP A N 1
ATOM 751 C CA . ASP A 1 103 ? -3.654 -2.945 -7.125 1.00 95.06 103 ASP A CA 1
ATOM 752 C C . ASP A 1 103 ? -2.420 -2.539 -7.939 1.00 95.06 103 ASP A C 1
ATOM 754 O O . ASP A 1 103 ? -1.706 -3.408 -8.434 1.00 95.06 103 ASP A O 1
ATOM 758 N N . GLU A 1 104 ? -2.089 -1.245 -7.991 1.00 97.00 104 GLU A N 1
ATOM 759 C CA . GLU A 1 104 ? -0.840 -0.765 -8.603 1.00 97.00 104 GLU A CA 1
ATOM 760 C C . GLU A 1 104 ? 0.393 -1.317 -7.875 1.00 97.00 104 GLU A C 1
ATOM 762 O O . GLU A 1 104 ? 1.343 -1.773 -8.514 1.00 97.00 104 GLU A O 1
ATOM 767 N N . TYR A 1 105 ? 0.375 -1.328 -6.536 1.00 97.44 105 TYR A N 1
ATOM 768 C CA . TYR A 1 105 ? 1.436 -1.936 -5.734 1.00 97.44 105 TYR A CA 1
ATOM 769 C C . TYR A 1 105 ? 1.623 -3.408 -6.103 1.00 97.44 105 TYR A C 1
ATOM 771 O O . TYR A 1 105 ? 2.739 -3.850 -6.379 1.00 97.44 105 TYR A O 1
ATOM 779 N N . ALA A 1 106 ? 0.528 -4.172 -6.126 1.00 95.94 106 ALA A N 1
ATOM 780 C CA . ALA A 1 106 ? 0.542 -5.591 -6.441 1.00 95.94 106 ALA A CA 1
ATOM 781 C C . ALA A 1 106 ? 1.018 -5.845 -7.872 1.00 95.94 106 ALA A C 1
ATOM 783 O O . ALA A 1 106 ? 1.782 -6.785 -8.089 1.00 95.94 106 ALA A O 1
ATOM 784 N N . LEU A 1 107 ? 0.612 -5.009 -8.827 1.00 96.00 107 LEU A N 1
ATOM 785 C CA . LEU A 1 107 ? 1.020 -5.087 -10.224 1.00 96.00 107 LEU A CA 1
ATOM 786 C C . LEU A 1 107 ? 2.540 -4.908 -10.367 1.00 96.00 107 LEU A C 1
ATOM 788 O O . LEU A 1 107 ? 3.222 -5.791 -10.898 1.00 96.00 107 LEU A O 1
ATOM 792 N N . VAL A 1 108 ? 3.084 -3.822 -9.809 1.00 97.31 108 VAL A N 1
ATOM 793 C CA . VAL A 1 108 ? 4.526 -3.524 -9.826 1.00 97.31 108 VAL A CA 1
ATOM 794 C C . VAL A 1 108 ? 5.315 -4.604 -9.082 1.00 97.31 108 VAL A C 1
ATOM 796 O O . VAL A 1 108 ? 6.276 -5.155 -9.623 1.00 97.31 108 VAL A O 1
ATOM 799 N N . HIS A 1 109 ? 4.892 -4.963 -7.867 1.00 97.56 109 HIS A N 1
ATOM 800 C CA . HIS A 1 109 ? 5.532 -6.006 -7.066 1.00 97.56 109 HIS A CA 1
ATOM 801 C C . HIS A 1 109 ? 5.554 -7.347 -7.810 1.00 97.56 109 HIS A C 1
ATOM 803 O O . HIS A 1 109 ? 6.586 -8.007 -7.883 1.00 97.56 109 HIS A O 1
ATOM 809 N N . ASN A 1 110 ? 4.430 -7.754 -8.404 1.00 96.44 110 ASN A N 1
ATOM 810 C CA . ASN A 1 110 ? 4.326 -9.018 -9.122 1.00 96.44 110 ASN A CA 1
ATOM 811 C C . ASN A 1 110 ? 5.248 -9.071 -10.345 1.00 96.44 110 ASN A C 1
ATOM 813 O O . ASN A 1 110 ? 5.881 -10.103 -10.582 1.00 96.44 110 ASN A O 1
ATOM 817 N N . TYR A 1 111 ? 5.348 -7.972 -11.096 1.00 97.38 111 TYR A N 1
ATOM 818 C CA . TYR A 1 111 ? 6.288 -7.877 -12.206 1.00 97.38 111 TYR A CA 1
ATOM 819 C C . TYR A 1 111 ? 7.737 -8.002 -11.728 1.00 97.38 111 TYR A C 1
ATOM 821 O O . TYR A 1 111 ? 8.493 -8.803 -12.277 1.00 97.38 111 TYR A O 1
ATOM 829 N N . ILE A 1 112 ? 8.111 -7.282 -10.668 1.00 97.12 112 ILE A N 1
ATOM 830 C CA . ILE A 1 112 ? 9.448 -7.365 -10.072 1.00 97.12 112 ILE A CA 1
ATOM 831 C C . ILE A 1 112 ? 9.767 -8.804 -9.641 1.00 97.12 112 ILE A C 1
ATOM 833 O O . ILE A 1 112 ? 10.793 -9.345 -10.047 1.00 97.12 112 ILE A O 1
ATOM 837 N N . GLU A 1 113 ? 8.885 -9.452 -8.873 1.00 96.75 113 GLU A N 1
ATOM 838 C CA . GLU A 1 113 ? 9.094 -10.822 -8.379 1.00 96.75 113 GLU A CA 1
ATOM 839 C C . GLU A 1 113 ? 9.278 -11.838 -9.509 1.00 96.75 113 GLU A C 1
ATOM 841 O O . GLU A 1 113 ? 10.135 -12.713 -9.421 1.00 96.75 113 GLU A O 1
ATOM 846 N N . ARG A 1 114 ? 8.514 -11.715 -10.601 1.00 96.00 114 ARG A N 1
ATOM 847 C CA . ARG A 1 114 ? 8.637 -12.603 -11.771 1.00 96.00 114 ARG A CA 1
ATOM 848 C C . ARG A 1 114 ? 9.974 -12.468 -12.503 1.00 96.00 114 ARG A C 1
ATOM 850 O O . ARG A 1 114 ? 10.334 -13.374 -13.250 1.00 96.00 114 ARG A O 1
ATOM 857 N N . ASN A 1 115 ? 10.678 -11.356 -12.303 1.00 96.06 115 ASN A N 1
ATOM 858 C CA . ASN A 1 115 ? 11.953 -11.044 -12.945 1.00 96.06 115 ASN A CA 1
ATOM 859 C C . ASN A 1 115 ? 13.162 -11.191 -12.001 1.00 96.06 115 ASN A C 1
ATOM 861 O O . ASN A 1 115 ? 14.297 -10.991 -12.435 1.00 96.06 115 ASN A O 1
ATOM 865 N N . LYS A 1 116 ? 12.957 -11.573 -10.731 1.00 90.50 116 LYS A N 1
ATOM 866 C CA . LYS A 1 116 ? 14.051 -11.974 -9.834 1.00 90.50 116 LYS A CA 1
ATOM 867 C C . LYS A 1 116 ? 14.611 -13.333 -10.287 1.00 90.50 116 LYS A C 1
ATOM 869 O O . LYS A 1 116 ? 13.844 -14.262 -10.537 1.00 90.50 116 LYS A O 1
ATOM 874 N N . GLN A 1 117 ? 15.936 -13.429 -10.425 1.00 67.12 117 GLN A N 1
ATOM 875 C CA . GLN A 1 117 ? 16.653 -14.661 -10.802 1.00 67.12 117 GLN A CA 1
ATOM 876 C C . GLN A 1 117 ? 16.966 -15.548 -9.598 1.00 67.12 117 GLN A C 1
ATOM 878 O O . GLN A 1 117 ? 17.308 -14.989 -8.531 1.00 67.12 117 GLN A O 1
#